Protein AF-A0A0P1FV97-F1 (afdb_monomer)

Organism: NCBI:txid2072972

Radius of gyration: 24.38 Å; Cα contacts (8 Å, |Δi|>4): 156; chains: 1; bounding box: 60×79×44 Å

Foldseek 3Di:
DDDDDDDDDDDDPPDPPPPPPDQDPVNLVLVVVLCLVVLQKAAQVNCVVSCVVSVHDPVSVVSSQVVCVVLVQWDDDDRMIGGADCSRAPLVRLLVLLLVLCLVVVQKDAPVCQCVSQVVSVHDSVSNVVSLVVCCVVVQWHQDPRRMIGGDPVSSD

Structure (mmCIF, N/CA/C/O backbone):
data_AF-A0A0P1FV97-F1
#
_entry.id   AF-A0A0P1FV97-F1
#
loop_
_atom_site.group_PDB
_atom_site.id
_atom_site.type_symbol
_atom_site.label_atom_id
_atom_site.label_alt_id
_atom_site.label_comp_id
_atom_site.label_asym_id
_atom_site.label_entity_id
_atom_site.label_seq_id
_atom_site.pdbx_PDB_ins_code
_atom_site.Cartn_x
_atom_site.Cartn_y
_atom_site.Cartn_z
_atom_site.occupancy
_atom_site.B_iso_or_equiv
_atom_site.auth_seq_id
_atom_site.auth_comp_id
_atom_site.auth_asym_id
_atom_site.auth_atom_id
_atom_site.pdbx_PDB_model_num
ATOM 1 N N . MET A 1 1 ? 37.759 68.108 -1.243 1.00 44.38 1 MET A N 1
ATOM 2 C CA . MET A 1 1 ? 36.596 67.697 -2.068 1.00 44.38 1 MET A CA 1
ATOM 3 C C . MET A 1 1 ? 37.091 66.945 -3.297 1.00 44.38 1 MET A C 1
ATOM 5 O O . MET A 1 1 ? 38.145 67.322 -3.792 1.00 44.38 1 MET A O 1
ATOM 9 N N . LYS A 1 2 ? 36.285 65.981 -3.784 1.00 39.47 2 LYS A N 1
ATOM 10 C CA . LYS A 1 2 ? 36.447 65.062 -4.943 1.00 39.47 2 LYS A CA 1
ATOM 11 C C . LYS A 1 2 ? 37.080 63.707 -4.576 1.00 39.47 2 LYS A C 1
ATOM 13 O O . LYS A 1 2 ? 38.292 63.595 -4.514 1.00 39.47 2 LYS A O 1
ATOM 18 N N . ALA A 1 3 ? 36.310 62.764 -4.023 1.00 42.22 3 ALA A N 1
ATOM 19 C CA . ALA A 1 3 ? 35.265 61.899 -4.613 1.00 42.22 3 ALA A CA 1
ATOM 20 C C . ALA A 1 3 ? 35.865 60.658 -5.304 1.00 42.22 3 ALA A C 1
ATOM 22 O O . ALA A 1 3 ? 36.277 60.703 -6.458 1.00 42.22 3 ALA A O 1
ATOM 23 N N . ILE A 1 4 ? 35.910 59.564 -4.537 1.00 48.09 4 ILE A N 1
ATOM 24 C CA . ILE A 1 4 ? 36.255 58.204 -4.957 1.00 48.09 4 ILE A CA 1
ATOM 25 C C . ILE A 1 4 ? 34.993 57.611 -5.588 1.00 48.09 4 ILE A C 1
ATOM 27 O O . ILE A 1 4 ? 33.987 57.445 -4.902 1.00 48.09 4 ILE A O 1
ATOM 31 N N . SER A 1 5 ? 35.030 57.340 -6.890 1.00 45.56 5 SER A N 1
ATOM 32 C CA . SER A 1 5 ? 33.925 56.707 -7.611 1.00 45.56 5 SER A CA 1
ATOM 33 C C . SER A 1 5 ? 34.212 55.209 -7.722 1.00 45.56 5 SER A C 1
ATOM 35 O O . SER A 1 5 ? 35.034 54.791 -8.535 1.00 45.56 5 SER A O 1
ATOM 37 N N . ALA A 1 6 ? 33.596 54.410 -6.849 1.00 47.19 6 ALA A N 1
ATOM 38 C CA . ALA A 1 6 ? 33.658 52.954 -6.8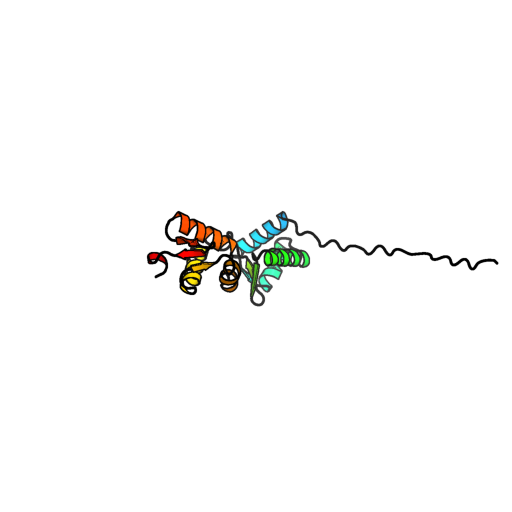92 1.00 47.19 6 ALA A CA 1
ATOM 39 C C . ALA A 1 6 ? 32.473 52.423 -7.713 1.00 47.19 6 ALA A C 1
ATOM 41 O O . ALA A 1 6 ? 31.322 52.498 -7.288 1.00 47.19 6 ALA A O 1
ATOM 42 N N . LEU A 1 7 ? 32.768 51.897 -8.901 1.00 47.09 7 LEU A N 1
ATOM 43 C CA . LEU A 1 7 ? 31.838 51.122 -9.720 1.00 47.09 7 LEU A CA 1
ATOM 44 C C . LEU A 1 7 ? 31.653 49.736 -9.085 1.00 47.09 7 LEU A C 1
ATOM 46 O O . LEU A 1 7 ? 32.510 48.867 -9.222 1.00 47.09 7 LEU A O 1
ATOM 50 N N . PHE A 1 8 ? 30.532 49.530 -8.395 1.00 49.44 8 PHE A N 1
ATOM 51 C CA . PHE A 1 8 ? 30.042 48.200 -8.032 1.00 49.44 8 PHE A CA 1
ATOM 52 C C . PHE A 1 8 ? 29.206 47.653 -9.194 1.00 49.44 8 PHE A C 1
ATOM 54 O O . PHE A 1 8 ? 28.071 48.072 -9.409 1.00 49.44 8 PHE A O 1
ATOM 61 N N . VAL A 1 9 ? 29.779 46.726 -9.961 1.00 53.03 9 VAL A N 1
ATOM 62 C CA . VAL A 1 9 ? 29.041 45.911 -10.934 1.00 53.03 9 VAL A CA 1
ATOM 63 C C . VAL A 1 9 ? 28.532 44.674 -10.195 1.00 53.03 9 VAL A C 1
ATOM 65 O O . VAL A 1 9 ? 29.292 43.749 -9.922 1.00 53.03 9 VAL A O 1
ATOM 68 N N . SER A 1 10 ? 27.248 44.665 -9.840 1.00 54.56 10 SER A N 1
ATOM 69 C CA . SER A 1 10 ? 26.580 43.491 -9.272 1.00 54.56 10 SER A CA 1
ATOM 70 C C . SER A 1 10 ? 26.169 42.544 -10.398 1.00 54.56 10 SER A C 1
ATOM 72 O O . SER A 1 10 ? 25.163 42.763 -11.069 1.00 54.56 10 SER A O 1
ATOM 74 N N . ALA A 1 11 ? 26.947 41.483 -10.610 1.00 53.94 11 ALA A N 1
ATOM 75 C CA . ALA A 1 11 ? 26.541 40.358 -11.443 1.00 53.94 11 ALA A CA 1
ATOM 76 C C . ALA A 1 11 ? 25.537 39.494 -10.658 1.00 53.94 11 ALA A C 1
ATOM 78 O O . ALA A 1 11 ? 25.916 38.736 -9.766 1.00 53.94 11 ALA A O 1
ATOM 79 N N . ALA A 1 12 ? 24.246 39.625 -10.967 1.00 55.62 12 ALA A N 1
ATOM 80 C CA . ALA A 1 12 ? 23.227 38.698 -10.489 1.00 55.62 12 ALA A CA 1
ATOM 81 C C . ALA A 1 12 ? 23.384 37.366 -11.240 1.00 55.62 12 ALA A C 1
ATOM 83 O O . ALA A 1 12 ? 23.051 37.261 -12.419 1.00 55.62 12 ALA A O 1
ATOM 84 N N . LEU A 1 13 ? 23.927 36.354 -10.563 1.00 53.47 13 LEU A N 1
ATOM 85 C CA . LEU A 1 13 ? 23.940 34.980 -11.055 1.00 53.47 13 LEU A CA 1
ATOM 86 C C . LEU A 1 13 ? 22.508 34.434 -10.997 1.00 53.47 13 LEU A C 1
ATOM 88 O O . LEU A 1 13 ? 22.000 34.117 -9.923 1.00 53.47 13 LEU A O 1
ATOM 92 N N . ALA A 1 14 ? 21.856 34.337 -12.155 1.00 53.78 14 ALA A N 1
ATOM 93 C CA . ALA A 1 14 ? 20.648 33.543 -12.314 1.00 53.78 14 ALA A CA 1
ATOM 94 C C . ALA A 1 14 ? 21.022 32.067 -12.110 1.00 53.78 14 ALA A C 1
ATOM 96 O O . ALA A 1 14 ? 21.650 31.449 -12.968 1.00 53.78 14 ALA A O 1
ATOM 97 N N . LEU A 1 15 ? 20.694 31.517 -10.942 1.00 53.47 15 LEU A N 1
ATOM 98 C CA . LEU A 1 15 ? 20.824 30.086 -10.698 1.00 53.47 15 LEU A CA 1
ATOM 99 C C . LEU A 1 15 ? 19.783 29.349 -11.555 1.00 53.47 15 LEU A C 1
ATOM 101 O O . LEU A 1 15 ? 18.608 29.730 -11.529 1.00 53.47 15 LEU A O 1
ATOM 105 N N . PRO A 1 16 ? 20.170 28.297 -12.295 1.00 46.25 16 PRO A N 1
ATOM 106 C CA . PRO A 1 16 ? 19.205 27.445 -12.966 1.00 46.25 16 PRO A CA 1
ATOM 107 C C . PRO A 1 16 ? 18.356 26.759 -11.893 1.00 46.25 16 PRO A C 1
ATOM 109 O O . PRO A 1 16 ? 18.850 25.958 -11.100 1.00 46.25 16 PRO A O 1
ATOM 112 N N . THR A 1 17 ? 17.068 27.094 -11.854 1.00 54.69 17 THR A N 1
ATOM 113 C CA . THR A 1 17 ? 16.076 26.285 -11.146 1.00 54.69 17 THR A CA 1
ATOM 114 C C . THR A 1 17 ? 16.015 24.957 -11.886 1.00 54.69 17 THR A C 1
ATOM 116 O O . THR A 1 17 ? 15.472 24.883 -12.985 1.00 54.69 17 THR A O 1
ATOM 119 N N . MET A 1 18 ? 16.633 23.915 -11.325 1.00 51.53 18 MET A N 1
ATOM 120 C CA . MET A 1 18 ? 16.377 22.552 -11.772 1.00 51.53 18 MET A CA 1
ATOM 121 C C . MET A 1 18 ? 14.920 22.250 -11.429 1.00 51.53 18 MET A C 1
ATOM 123 O O . MET A 1 18 ? 14.593 21.966 -10.278 1.00 51.53 18 MET A O 1
ATOM 127 N N . ALA A 1 19 ? 14.043 22.393 -12.420 1.00 49.72 19 ALA A N 1
ATOM 128 C CA . ALA A 1 19 ? 12.681 21.907 -12.338 1.00 49.72 19 ALA A CA 1
ATOM 129 C C . ALA A 1 19 ? 12.757 20.407 -12.032 1.00 49.72 19 ALA A C 1
ATOM 131 O O . ALA A 1 19 ? 13.364 19.641 -12.783 1.00 49.72 19 ALA A O 1
ATOM 132 N N . ALA A 1 20 ? 12.214 19.998 -10.887 1.00 53.47 20 ALA A N 1
ATOM 133 C CA . ALA A 1 20 ? 11.954 18.593 -10.645 1.00 53.47 20 ALA A CA 1
ATOM 134 C C . ALA A 1 20 ? 11.028 18.134 -11.774 1.00 53.47 20 ALA A C 1
ATOM 136 O O . ALA A 1 20 ? 9.960 18.716 -11.933 1.00 53.47 20 ALA A O 1
ATOM 137 N N . ALA A 1 21 ? 11.463 17.167 -12.584 1.00 55.81 21 ALA A N 1
ATOM 138 C CA . ALA A 1 21 ? 10.612 16.598 -13.617 1.00 55.81 21 ALA A CA 1
ATOM 139 C C . ALA A 1 21 ? 9.317 16.118 -12.951 1.00 55.81 21 ALA A C 1
ATOM 141 O O . ALA A 1 21 ? 9.336 15.262 -12.062 1.00 55.81 21 ALA A O 1
ATOM 142 N N . GLU A 1 22 ? 8.221 16.764 -13.319 1.00 67.38 22 GLU A N 1
ATOM 143 C CA . GLU A 1 22 ? 6.885 16.471 -12.830 1.00 67.38 22 GLU A CA 1
ATOM 144 C C . GLU A 1 22 ? 6.523 15.108 -13.418 1.00 67.38 22 GLU A C 1
ATOM 146 O O . GLU A 1 22 ? 6.524 14.933 -14.636 1.00 67.38 22 GLU A O 1
ATOM 151 N N . VAL A 1 23 ? 6.325 14.106 -12.564 1.00 83.19 23 VAL A N 1
ATOM 152 C CA . VAL A 1 23 ? 5.894 12.785 -13.025 1.00 83.19 23 VAL A CA 1
ATOM 153 C C . VAL A 1 23 ? 4.479 12.949 -13.576 1.00 83.19 23 VAL A C 1
ATOM 155 O O . VAL A 1 23 ? 3.603 13.401 -12.841 1.00 83.19 23 VAL A O 1
ATOM 158 N N . SER A 1 24 ? 4.253 12.625 -14.850 1.00 90.81 24 SER A N 1
ATOM 159 C CA . SER A 1 24 ? 2.918 12.745 -15.439 1.00 90.81 24 SER A CA 1
ATOM 160 C C . SER A 1 24 ? 1.982 11.663 -14.902 1.00 90.81 24 SER A C 1
ATOM 162 O O . SER A 1 24 ? 2.385 10.513 -14.727 1.00 90.81 24 SER A O 1
ATOM 164 N N . GLU A 1 25 ? 0.720 12.026 -14.666 1.00 88.19 25 GLU A N 1
ATOM 165 C CA . GLU A 1 25 ? -0.292 11.101 -14.136 1.00 88.19 25 GLU A CA 1
ATOM 166 C C . GLU A 1 25 ? -0.492 9.884 -15.051 1.00 88.19 25 GLU A C 1
ATOM 168 O O . GLU A 1 25 ? -0.516 8.757 -14.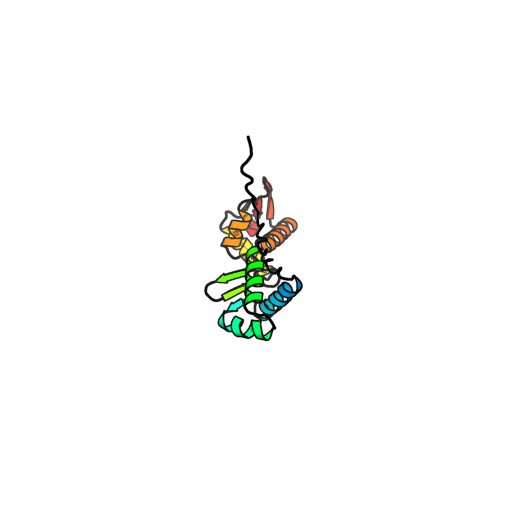560 1.00 88.19 25 GLU A O 1
ATOM 173 N N . ASP A 1 26 ? -0.513 10.083 -16.373 1.00 92.25 26 ASP A N 1
ATOM 174 C CA . ASP A 1 26 ? -0.639 8.993 -17.352 1.00 92.25 26 ASP A CA 1
ATOM 175 C C . ASP A 1 26 ? 0.474 7.946 -17.193 1.00 92.25 26 ASP A C 1
ATOM 177 O O . ASP A 1 26 ? 0.220 6.743 -17.184 1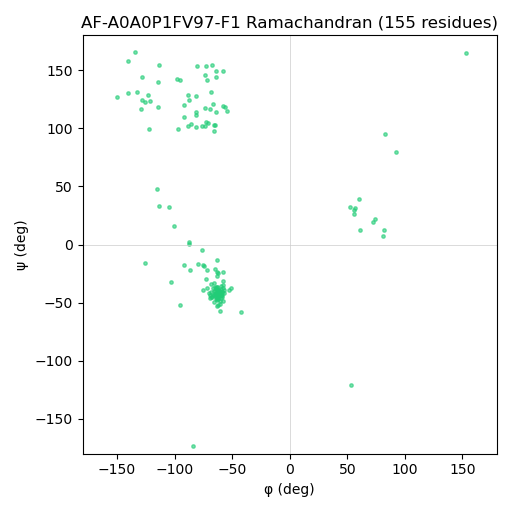.00 92.25 26 ASP A O 1
ATOM 181 N N . ARG A 1 27 ? 1.717 8.390 -16.968 1.00 95.06 27 ARG A N 1
ATOM 182 C CA . ARG A 1 27 ? 2.858 7.481 -16.788 1.00 95.06 27 ARG A CA 1
ATOM 183 C C . ARG A 1 27 ? 2.821 6.761 -15.446 1.00 95.06 27 ARG A C 1
ATOM 185 O O . ARG A 1 27 ? 3.285 5.626 -15.352 1.00 95.06 27 ARG A O 1
ATOM 192 N N . VAL A 1 28 ? 2.238 7.376 -14.415 1.00 93.50 28 VAL A N 1
ATOM 193 C CA . VAL A 1 28 ? 1.961 6.690 -13.144 1.00 93.50 28 VAL A CA 1
ATOM 194 C C . VAL A 1 28 ? 0.926 5.583 -13.345 1.00 93.50 28 VAL A C 1
ATOM 196 O O . VAL A 1 28 ? 1.119 4.488 -12.820 1.00 93.50 28 VAL A O 1
ATOM 199 N N . LEU A 1 29 ? -0.140 5.840 -14.109 1.00 92.12 29 LEU A N 1
ATOM 200 C CA . LEU A 1 29 ? -1.180 4.848 -14.396 1.00 92.12 29 LEU A CA 1
ATOM 201 C C . LEU A 1 29 ? -0.627 3.661 -15.190 1.00 92.12 29 LEU A C 1
ATOM 203 O O . LEU A 1 29 ? -0.810 2.520 -14.776 1.00 92.12 29 LEU A O 1
ATOM 207 N N . GLU A 1 30 ? 0.141 3.915 -16.248 1.00 95.25 30 GLU A N 1
ATOM 208 C CA . GLU A 1 30 ? 0.807 2.855 -17.018 1.00 95.25 30 GLU A CA 1
ATOM 209 C C . GLU A 1 30 ? 1.767 2.030 -16.139 1.00 95.25 30 GLU A C 1
ATOM 211 O O . GLU A 1 30 ? 1.837 0.804 -16.241 1.00 95.25 30 GLU A O 1
ATOM 216 N N . PHE A 1 31 ? 2.486 2.674 -15.212 1.00 95.69 31 PHE A N 1
ATOM 217 C CA . PHE A 1 31 ? 3.363 1.966 -14.276 1.00 95.69 31 PHE A CA 1
ATOM 218 C C . PHE A 1 31 ? 2.561 1.075 -13.320 1.00 95.69 31 PHE A C 1
ATOM 220 O O . PHE A 1 31 ? 2.971 -0.047 -13.014 1.00 95.69 31 PHE A O 1
ATOM 227 N N . ILE A 1 32 ? 1.413 1.563 -12.844 1.00 93.06 32 ILE A N 1
ATOM 228 C CA . ILE A 1 32 ? 0.486 0.795 -12.009 1.00 93.06 32 ILE A CA 1
ATOM 229 C C . ILE A 1 32 ? -0.027 -0.431 -12.768 1.00 93.06 32 ILE A C 1
ATOM 231 O O . ILE A 1 32 ? -0.021 -1.521 -12.203 1.00 93.06 32 ILE A O 1
ATOM 235 N N . GLU A 1 33 ? -0.395 -0.299 -14.042 1.00 93.88 33 GLU A N 1
ATOM 236 C CA . GLU A 1 33 ? -0.830 -1.432 -14.869 1.00 93.88 33 GLU A CA 1
ATOM 237 C C . GLU A 1 33 ? 0.257 -2.506 -14.987 1.00 93.88 33 GLU A C 1
ATOM 239 O O . GLU A 1 33 ? -0.020 -3.693 -14.799 1.00 93.88 33 GLU A O 1
ATOM 244 N N . VAL A 1 34 ? 1.514 -2.100 -15.202 1.00 95.56 34 VAL A N 1
ATOM 245 C CA . VAL A 1 34 ? 2.656 -3.026 -15.206 1.00 95.56 34 VAL A CA 1
ATOM 246 C C . VAL A 1 34 ? 2.792 -3.738 -13.861 1.00 95.56 34 VAL A C 1
ATOM 248 O O . VAL A 1 34 ? 3.012 -4.950 -13.826 1.00 95.56 34 VAL A O 1
ATOM 251 N N . MET A 1 35 ? 2.647 -3.019 -12.748 1.00 94.69 35 MET A N 1
ATOM 252 C CA . MET A 1 35 ? 2.685 -3.622 -11.415 1.00 94.69 35 MET A CA 1
ATOM 253 C C . MET A 1 35 ? 1.545 -4.628 -11.220 1.00 94.69 35 MET A C 1
ATOM 255 O O . MET A 1 35 ? 1.806 -5.743 -10.774 1.00 94.69 35 MET A O 1
ATOM 259 N N . VAL A 1 36 ? 0.311 -4.281 -11.590 1.00 90.88 36 VAL A N 1
ATOM 260 C CA . VAL A 1 36 ? -0.872 -5.155 -11.479 1.00 90.88 36 VAL A CA 1
ATOM 261 C C . VAL A 1 36 ? -0.715 -6.416 -12.329 1.00 90.88 36 VAL A C 1
ATOM 263 O O . VAL A 1 36 ? -0.968 -7.516 -11.845 1.00 90.88 36 VAL A O 1
ATOM 266 N N . ALA A 1 37 ? -0.196 -6.291 -13.553 1.00 92.06 37 ALA A N 1
ATOM 267 C CA . ALA A 1 37 ? 0.119 -7.430 -14.419 1.00 92.06 37 ALA A CA 1
ATOM 268 C C . ALA A 1 37 ? 1.208 -8.360 -13.842 1.00 92.06 37 ALA A C 1
ATOM 270 O O . ALA A 1 37 ? 1.407 -9.471 -14.331 1.00 92.06 37 ALA A O 1
ATOM 271 N N . ASN A 1 38 ? 1.924 -7.907 -12.811 1.00 92.12 38 ASN A N 1
ATOM 272 C CA . ASN A 1 38 ? 2.957 -8.649 -12.098 1.00 92.12 38 ASN A CA 1
ATOM 273 C C . ASN A 1 38 ? 2.554 -8.944 -10.647 1.00 92.12 38 ASN A C 1
ATOM 275 O O . ASN A 1 38 ? 3.406 -8.956 -9.758 1.00 92.12 38 ASN A O 1
ATOM 279 N N . ASP A 1 39 ? 1.260 -9.15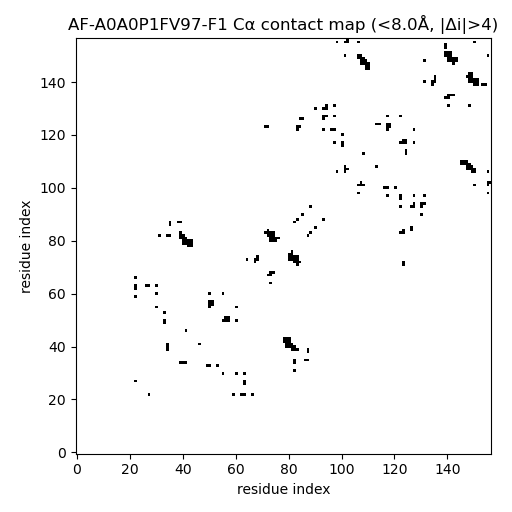7 -10.403 1.00 88.19 39 ASP A N 1
ATOM 280 C CA . ASP A 1 39 ? 0.710 -9.492 -9.086 1.00 88.19 39 ASP A CA 1
ATOM 281 C C . ASP A 1 39 ? 1.081 -8.460 -8.008 1.00 88.19 39 ASP A C 1
ATOM 283 O O . ASP A 1 39 ? 1.256 -8.787 -6.835 1.00 88.19 39 ASP A O 1
ATOM 287 N N . CYS A 1 40 ? 1.255 -7.199 -8.417 1.00 91.94 40 CYS A N 1
ATOM 288 C CA . CYS A 1 40 ? 1.617 -6.065 -7.569 1.00 91.94 40 CYS A CA 1
ATOM 289 C C . CYS A 1 40 ? 2.963 -6.186 -6.847 1.00 91.94 40 CYS A C 1
ATOM 291 O O . CYS A 1 40 ? 3.278 -5.376 -5.968 1.00 91.94 40 CYS A O 1
ATOM 293 N N . VAL A 1 41 ? 3.791 -7.153 -7.243 1.00 91.19 41 VAL A N 1
ATOM 294 C CA . VAL A 1 41 ? 5.097 -7.428 -6.653 1.00 91.19 41 VAL A CA 1
ATOM 295 C C . VAL A 1 41 ? 6.138 -7.499 -7.757 1.00 91.19 41 VAL A C 1
ATOM 297 O O . VAL A 1 41 ? 6.133 -8.400 -8.590 1.00 91.19 41 VAL A O 1
ATOM 300 N N . LEU A 1 42 ? 7.103 -6.582 -7.720 1.00 93.94 42 LEU A N 1
ATOM 301 C CA . LEU A 1 42 ? 8.170 -6.539 -8.712 1.00 93.94 42 LEU A CA 1
ATOM 302 C C . LEU A 1 42 ? 9.545 -6.650 -8.032 1.00 93.94 42 LEU A C 1
ATOM 304 O O . LEU A 1 42 ? 10.055 -5.675 -7.466 1.00 93.94 42 LEU A O 1
ATOM 308 N N . PRO A 1 43 ? 10.150 -7.855 -8.025 1.00 93.56 43 PRO A N 1
ATOM 309 C CA . PRO A 1 43 ? 11.556 -8.049 -7.672 1.00 93.56 43 PRO A CA 1
ATOM 310 C C . PRO A 1 43 ? 12.476 -7.235 -8.589 1.00 93.56 43 PRO A C 1
ATOM 312 O O . PRO A 1 43 ? 12.141 -7.007 -9.741 1.00 93.56 43 PRO A O 1
ATOM 315 N N . GLU A 1 44 ? 13.628 -6.778 -8.100 1.00 91.69 44 GLU A N 1
ATOM 316 C CA . GLU A 1 44 ? 14.521 -5.858 -8.822 1.00 91.69 44 GLU A CA 1
ATOM 317 C C . GLU A 1 44 ? 15.091 -6.456 -10.110 1.00 91.69 44 GLU A C 1
ATOM 319 O O . GLU A 1 44 ? 15.238 -5.746 -11.099 1.00 91.69 44 GLU A O 1
ATOM 324 N N . ASP A 1 45 ? 15.393 -7.751 -10.105 1.00 91.88 45 ASP A N 1
ATOM 325 C CA . ASP A 1 45 ? 15.800 -8.511 -11.286 1.00 91.88 45 ASP A CA 1
ATOM 326 C C . ASP A 1 45 ? 14.684 -8.547 -12.333 1.00 91.88 45 ASP A C 1
ATOM 328 O O . ASP A 1 45 ? 14.928 -8.216 -13.491 1.00 91.88 45 ASP A O 1
ATOM 332 N N . LYS A 1 46 ? 13.444 -8.824 -11.913 1.00 94.06 46 LYS A N 1
ATOM 333 C CA . LYS A 1 46 ? 12.274 -8.766 -12.799 1.00 94.06 46 LYS A CA 1
ATOM 334 C C . LYS A 1 46 ? 11.972 -7.336 -13.257 1.00 94.06 46 LYS A C 1
ATOM 336 O O . LYS A 1 46 ? 11.624 -7.120 -14.408 1.00 94.06 46 LYS A O 1
ATOM 341 N N . ALA A 1 47 ? 12.145 -6.342 -12.389 1.00 92.94 47 ALA A N 1
ATOM 342 C CA . ALA A 1 47 ? 11.937 -4.931 -12.702 1.00 92.94 47 ALA A CA 1
ATOM 343 C C . ALA A 1 47 ? 12.921 -4.434 -13.768 1.00 92.94 47 ALA A C 1
ATOM 345 O O . ALA A 1 47 ? 12.534 -3.657 -14.635 1.00 92.94 47 ALA A O 1
ATOM 346 N N . ALA A 1 48 ? 14.173 -4.902 -13.723 1.00 92.75 48 ALA A N 1
ATOM 347 C CA . ALA A 1 48 ? 15.194 -4.565 -14.711 1.00 92.75 48 ALA A CA 1
ATOM 348 C C . ALA A 1 48 ? 14.875 -5.096 -16.120 1.00 92.75 48 ALA A C 1
ATOM 350 O O . ALA A 1 48 ? 15.401 -4.565 -17.092 1.00 92.75 48 ALA A O 1
ATOM 351 N N . GLU A 1 49 ? 14.018 -6.110 -16.230 1.00 95.50 49 GLU A N 1
ATOM 352 C CA . GLU A 1 49 ? 13.538 -6.657 -17.500 1.00 95.50 49 GLU A CA 1
ATOM 353 C C . GLU A 1 49 ? 12.190 -6.044 -17.905 1.00 95.50 49 GLU A C 1
ATOM 355 O O . GLU A 1 49 ? 12.036 -5.521 -19.008 1.00 95.50 49 GLU A O 1
ATOM 360 N N . VAL A 1 50 ? 11.219 -6.070 -16.992 1.00 96.12 50 VAL A N 1
ATOM 361 C CA . VAL A 1 50 ? 9.826 -5.701 -17.261 1.00 96.12 50 VAL A CA 1
ATOM 362 C C . VAL A 1 50 ? 9.666 -4.202 -17.488 1.00 96.12 50 VAL A C 1
ATOM 364 O O . VAL A 1 50 ? 8.932 -3.813 -18.393 1.00 96.12 50 VAL A O 1
ATOM 367 N N . LEU A 1 51 ? 10.329 -3.345 -16.703 1.00 95.56 51 LEU A N 1
ATOM 368 C CA . LEU A 1 51 ? 10.139 -1.896 -16.828 1.00 95.56 51 LEU A CA 1
ATOM 369 C C . LEU A 1 51 ? 10.643 -1.373 -18.187 1.00 95.56 51 LEU A C 1
ATOM 371 O O . LEU A 1 51 ? 9.844 -0.751 -18.889 1.00 95.56 51 LEU A O 1
ATOM 375 N N . PRO A 1 52 ? 11.870 -1.698 -18.647 1.00 96.12 52 PRO A N 1
ATOM 376 C CA . PRO A 1 52 ? 12.312 -1.296 -19.983 1.00 96.12 52 PRO A CA 1
ATOM 377 C C . PRO A 1 52 ? 11.476 -1.915 -21.109 1.00 96.12 52 PRO A C 1
ATOM 379 O O . PRO A 1 52 ? 11.200 -1.244 -22.100 1.00 96.12 52 PRO A O 1
ATOM 382 N N . ALA A 1 53 ? 11.023 -3.167 -20.957 1.00 95.69 53 ALA A N 1
ATOM 383 C CA . ALA A 1 53 ? 10.154 -3.816 -21.942 1.00 95.69 53 ALA A CA 1
ATOM 384 C C . ALA A 1 53 ? 8.796 -3.106 -22.111 1.00 95.69 53 ALA A C 1
ATOM 386 O O . ALA A 1 53 ? 8.189 -3.199 -23.174 1.00 95.69 53 ALA A O 1
ATOM 387 N N . ASN A 1 54 ? 8.349 -2.369 -21.091 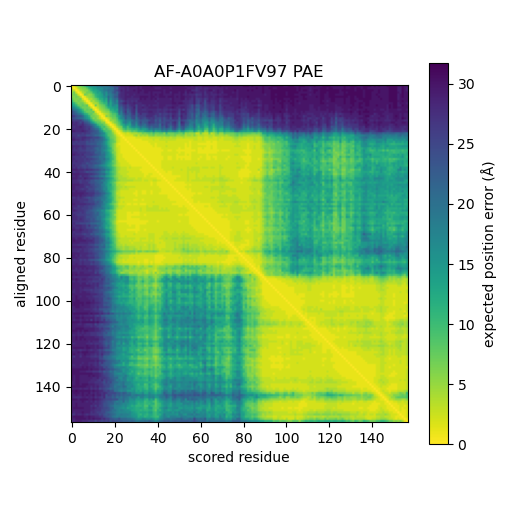1.00 95.69 54 ASN A N 1
ATOM 388 C CA . ASN A 1 54 ? 7.145 -1.535 -21.118 1.00 95.69 54 ASN A CA 1
ATOM 389 C C . ASN A 1 54 ? 7.464 -0.043 -21.336 1.00 95.69 54 ASN A C 1
ATOM 391 O O . ASN A 1 54 ? 6.626 0.821 -21.094 1.00 95.69 54 ASN A O 1
ATOM 395 N N . GLY A 1 55 ? 8.679 0.277 -21.793 1.00 95.50 55 GLY A N 1
ATOM 396 C CA . GLY A 1 55 ? 9.072 1.640 -22.147 1.00 95.50 55 GLY A CA 1
ATOM 397 C C . GLY A 1 55 ? 9.308 2.564 -20.954 1.00 95.50 55 GLY A C 1
ATOM 398 O O . GLY A 1 55 ? 9.212 3.777 -21.116 1.00 95.50 55 GLY A O 1
ATOM 399 N N . PHE A 1 56 ? 9.587 2.028 -19.763 1.00 96.06 56 PHE A N 1
ATOM 400 C CA . PHE A 1 56 ? 10.024 2.823 -18.616 1.00 96.06 56 PHE A CA 1
ATOM 401 C C . PHE A 1 56 ? 11.545 2.906 -18.564 1.00 96.06 56 PHE A C 1
ATOM 403 O O . PHE A 1 56 ? 12.238 1.899 -18.385 1.00 96.06 56 PHE A O 1
ATOM 410 N N . GLU A 1 57 ? 12.058 4.129 -18.634 1.00 94.62 57 GLU A N 1
ATOM 411 C CA . GLU A 1 57 ? 13.466 4.398 -18.363 1.00 94.62 57 GLU A CA 1
ATOM 412 C C . GLU A 1 57 ? 13.760 4.288 -16.862 1.00 94.62 57 GLU A C 1
ATOM 414 O O . GLU A 1 57 ? 12.899 4.517 -16.007 1.00 94.62 57 GLU A O 1
ATOM 419 N N . ARG A 1 58 ? 15.008 3.966 -16.505 1.00 90.81 58 ARG A N 1
ATOM 420 C CA . ARG A 1 58 ? 15.388 3.740 -15.098 1.00 90.81 58 ARG A CA 1
ATOM 421 C C . ARG A 1 58 ? 15.116 4.955 -14.205 1.00 90.81 58 ARG A C 1
ATOM 423 O O . ARG A 1 58 ? 14.628 4.794 -13.085 1.00 90.81 58 ARG A O 1
ATOM 430 N N . ASP A 1 59 ? 15.451 6.149 -14.685 1.00 91.81 59 ASP A N 1
ATOM 431 C CA . ASP A 1 59 ? 15.288 7.390 -13.921 1.00 91.81 59 ASP A CA 1
ATOM 432 C C . ASP A 1 59 ? 13.812 7.782 -13.796 1.00 91.81 59 ASP A C 1
ATOM 434 O O . ASP A 1 59 ? 13.373 8.208 -12.726 1.00 91.81 59 ASP A O 1
ATOM 438 N N . GLU A 1 60 ? 13.032 7.550 -14.852 1.00 93.94 60 GLU A N 1
ATOM 439 C CA . GLU A 1 60 ? 11.584 7.747 -14.861 1.00 93.94 60 GLU A CA 1
ATOM 440 C C . GLU A 1 60 ? 10.890 6.813 -13.863 1.00 93.94 60 GLU A C 1
ATOM 442 O O . GLU A 1 60 ? 10.175 7.276 -12.972 1.00 93.94 60 GLU A O 1
ATOM 447 N N . ALA A 1 61 ? 11.159 5.506 -13.938 1.00 93.75 61 ALA A N 1
ATOM 448 C CA . ALA A 1 61 ? 10.638 4.534 -12.983 1.00 93.75 61 ALA A CA 1
ATOM 449 C C . ALA A 1 61 ? 11.039 4.896 -11.544 1.00 93.75 61 ALA A C 1
ATOM 451 O O . ALA A 1 61 ? 10.236 4.793 -10.616 1.00 93.75 61 ALA A O 1
ATOM 452 N N . GLY A 1 62 ? 12.271 5.376 -11.343 1.00 92.88 62 GLY A N 1
ATOM 453 C CA . GLY A 1 62 ? 12.737 5.872 -10.050 1.00 92.88 62 GLY A CA 1
ATOM 454 C C . GLY A 1 62 ? 11.925 7.064 -9.531 1.00 92.88 62 GLY A C 1
ATOM 455 O O . GLY A 1 62 ? 11.606 7.117 -8.337 1.00 92.88 62 GLY A O 1
ATOM 456 N N . ALA A 1 63 ? 11.564 8.000 -10.410 1.00 94.56 63 ALA A N 1
ATOM 457 C CA . ALA A 1 63 ? 10.727 9.147 -10.078 1.00 94.56 63 ALA A CA 1
ATOM 458 C C . ALA A 1 63 ? 9.290 8.724 -9.730 1.00 94.56 63 ALA A C 1
ATOM 460 O O . ALA A 1 63 ? 8.780 9.144 -8.687 1.00 94.56 63 ALA A O 1
ATOM 461 N N . ILE A 1 64 ? 8.685 7.827 -10.517 1.00 94.75 64 ILE A N 1
ATOM 462 C CA . ILE A 1 64 ? 7.343 7.272 -10.266 1.00 94.75 64 ILE A CA 1
ATOM 463 C C . ILE A 1 64 ? 7.301 6.521 -8.929 1.00 94.75 64 ILE A C 1
ATOM 465 O O . ILE A 1 64 ? 6.454 6.800 -8.082 1.00 94.75 64 ILE A O 1
ATOM 469 N N . VAL A 1 65 ? 8.265 5.631 -8.668 1.00 92.94 65 VAL A N 1
ATOM 470 C CA . VAL A 1 65 ? 8.356 4.898 -7.391 1.00 92.94 65 VAL A CA 1
ATOM 471 C C . VAL A 1 65 ? 8.492 5.864 -6.213 1.00 92.94 65 VAL A C 1
ATOM 473 O O . VAL A 1 65 ? 7.887 5.662 -5.156 1.00 92.94 65 VAL A O 1
ATOM 476 N N . LYS A 1 66 ? 9.287 6.932 -6.359 1.00 92.19 66 LYS A N 1
ATOM 477 C CA . LYS A 1 66 ? 9.432 7.955 -5.314 1.00 92.19 66 LYS A CA 1
ATOM 478 C C . LYS A 1 66 ? 8.115 8.695 -5.074 1.00 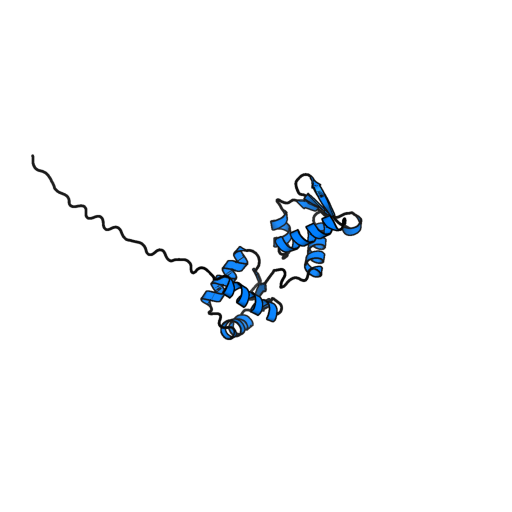92.19 66 LYS A C 1
ATOM 480 O O . LYS A 1 66 ? 7.790 8.923 -3.908 1.00 92.19 66 LYS A O 1
ATOM 485 N N . HIS A 1 67 ? 7.396 9.040 -6.140 1.00 90.62 67 HIS A N 1
ATOM 486 C CA . HIS A 1 67 ? 6.086 9.680 -6.092 1.00 90.62 67 HIS A CA 1
ATOM 487 C C . HIS A 1 67 ? 5.061 8.788 -5.367 1.00 90.62 67 HIS A C 1
ATOM 489 O O . HIS A 1 67 ? 4.601 9.165 -4.289 1.00 90.62 67 HIS A O 1
ATOM 495 N N . LEU A 1 68 ? 4.840 7.552 -5.832 1.00 88.94 68 LEU A N 1
ATOM 496 C CA . LEU A 1 68 ? 3.897 6.596 -5.225 1.00 88.94 68 LEU A CA 1
ATOM 497 C C . LEU A 1 68 ? 4.235 6.257 -3.765 1.00 88.94 68 LEU A C 1
ATOM 499 O O . LEU A 1 68 ? 3.355 6.098 -2.918 1.00 88.94 68 LEU A O 1
ATOM 503 N N . ARG A 1 69 ? 5.523 6.188 -3.413 1.00 86.56 69 ARG A N 1
ATOM 504 C CA . ARG A 1 69 ? 5.944 6.007 -2.015 1.00 86.56 69 ARG A CA 1
ATOM 505 C C . ARG A 1 69 ? 5.630 7.231 -1.150 1.00 86.56 69 ARG A C 1
ATOM 507 O O . ARG A 1 69 ? 5.338 7.070 0.037 1.00 86.56 69 ARG A O 1
ATOM 514 N N . GLY A 1 70 ? 5.701 8.435 -1.719 1.00 82.69 70 GLY A N 1
ATOM 515 C CA . GLY A 1 70 ? 5.266 9.674 -1.070 1.00 82.69 70 GLY A CA 1
ATOM 516 C C . GLY A 1 70 ? 3.776 9.646 -0.730 1.00 82.69 70 GLY A C 1
ATOM 517 O O . GLY A 1 70 ? 3.392 10.037 0.373 1.00 82.69 70 GLY A O 1
ATOM 518 N N . GLU A 1 71 ? 2.968 9.076 -1.621 1.00 81.25 71 GLU A N 1
ATOM 519 C CA . GLU A 1 71 ? 1.534 8.845 -1.410 1.00 81.25 71 GLU A CA 1
ATOM 520 C C . GLU A 1 71 ? 1.246 7.688 -0.442 1.00 81.25 71 GLU A C 1
ATOM 522 O O . GLU A 1 71 ? 0.166 7.602 0.131 1.00 81.25 71 GLU A O 1
ATOM 527 N N . GLY A 1 72 ? 2.226 6.813 -0.202 1.00 78.31 72 GLY A N 1
ATOM 528 C CA . GLY A 1 72 ? 2.042 5.599 0.591 1.00 78.31 72 GLY A CA 1
ATOM 529 C C . GLY A 1 72 ? 1.425 4.437 -0.189 1.00 78.31 72 GLY A C 1
ATOM 530 O O . GLY A 1 72 ? 1.068 3.443 0.429 1.00 78.31 72 GLY A O 1
ATOM 531 N N . ARG A 1 73 ? 1.361 4.545 -1.520 1.00 83.56 73 ARG A N 1
ATOM 532 C CA . ARG A 1 73 ? 0.896 3.507 -2.451 1.00 83.56 73 ARG A CA 1
ATOM 533 C C . ARG A 1 73 ? 2.002 2.548 -2.891 1.00 83.56 73 ARG A C 1
ATOM 535 O O . ARG A 1 73 ? 1.781 1.665 -3.705 1.00 83.56 73 ARG A O 1
ATOM 542 N N . MET A 1 74 ? 3.226 2.726 -2.398 1.00 87.31 74 MET A N 1
ATOM 543 C CA . MET A 1 74 ? 4.336 1.844 -2.735 1.00 87.31 74 MET A CA 1
ATOM 544 C C . MET A 1 74 ? 5.220 1.569 -1.531 1.00 87.31 74 MET A C 1
ATOM 546 O O . MET A 1 74 ? 5.704 2.490 -0.866 1.00 87.31 74 MET A O 1
ATOM 550 N N . ASN A 1 75 ? 5.490 0.289 -1.307 1.00 83.31 75 ASN A N 1
ATOM 551 C CA . ASN A 1 75 ? 6.415 -0.195 -0.297 1.00 83.31 75 ASN A CA 1
ATOM 552 C C . ASN A 1 75 ? 7.623 -0.862 -0.954 1.00 83.31 75 ASN A C 1
ATOM 554 O O . ASN A 1 75 ? 7.566 -1.364 -2.074 1.00 83.31 75 ASN A O 1
ATOM 558 N N . ARG A 1 76 ? 8.749 -0.874 -0.239 1.00 82.62 76 ARG A N 1
ATOM 559 C CA . ARG A 1 76 ? 9.950 -1.601 -0.651 1.00 82.62 76 ARG A CA 1
ATOM 560 C C . ARG A 1 76 ? 10.413 -2.479 0.495 1.00 82.62 76 ARG A C 1
ATOM 562 O O . ARG A 1 76 ? 10.699 -1.969 1.576 1.00 82.62 76 ARG A O 1
ATOM 569 N N . ALA A 1 77 ? 10.554 -3.771 0.234 1.00 78.75 77 ALA A N 1
ATOM 570 C CA . ALA A 1 77 ? 11.219 -4.697 1.138 1.00 78.75 77 ALA A CA 1
ATOM 571 C C . ALA A 1 77 ? 12.389 -5.337 0.393 1.00 78.75 77 ALA A C 1
ATOM 573 O O . ALA A 1 77 ? 12.219 -5.914 -0.679 1.00 78.75 77 ALA A O 1
ATOM 574 N N . LYS A 1 78 ? 13.601 -5.213 0.945 1.00 86.81 78 LYS A N 1
ATOM 575 C CA . LYS A 1 78 ? 14.838 -5.676 0.295 1.00 86.81 78 LYS A CA 1
ATOM 576 C C . LYS A 1 78 ? 14.969 -5.093 -1.131 1.00 86.81 78 LYS A C 1
ATOM 578 O O . LYS A 1 78 ? 15.011 -3.873 -1.318 1.00 86.81 78 LYS A O 1
ATOM 583 N N . ARG A 1 79 ? 15.041 -5.970 -2.132 1.00 90.00 79 ARG A N 1
ATOM 584 C CA . ARG A 1 79 ? 15.161 -5.666 -3.561 1.00 90.00 79 ARG A CA 1
ATOM 585 C C . ARG A 1 79 ? 13.831 -5.892 -4.286 1.00 90.00 79 ARG A C 1
ATOM 587 O O . ARG A 1 79 ? 13.833 -6.303 -5.429 1.00 90.00 79 ARG A O 1
ATOM 594 N N . THR A 1 80 ? 12.704 -5.665 -3.620 1.00 87.56 80 THR A N 1
ATOM 595 C CA . THR A 1 80 ? 11.371 -5.871 -4.198 1.00 87.56 80 THR A CA 1
ATOM 596 C C . THR A 1 80 ? 10.504 -4.656 -3.905 1.00 87.56 80 THR A C 1
ATOM 598 O O . THR A 1 80 ? 10.480 -4.174 -2.765 1.00 87.56 80 THR A O 1
ATOM 601 N N . ILE A 1 81 ? 9.832 -4.143 -4.935 1.00 91.12 81 ILE A N 1
ATOM 602 C CA . ILE A 1 81 ? 8.806 -3.108 -4.794 1.00 91.12 81 ILE A CA 1
ATOM 603 C C . ILE A 1 81 ? 7.421 -3.753 -4.793 1.00 91.12 81 ILE A C 1
ATOM 605 O O . ILE A 1 81 ? 7.178 -4.731 -5.497 1.00 91.12 81 ILE A O 1
ATOM 609 N N . TYR A 1 82 ? 6.540 -3.203 -3.967 1.00 89.69 82 TYR A N 1
ATOM 610 C CA . TYR A 1 82 ? 5.178 -3.667 -3.748 1.00 89.69 82 TYR A CA 1
ATOM 611 C C . TYR A 1 82 ? 4.250 -2.490 -4.001 1.00 89.69 82 TYR A C 1
ATOM 613 O O . TYR A 1 82 ? 4.407 -1.449 -3.356 1.00 89.69 82 TYR A O 1
ATOM 621 N N . LEU A 1 83 ? 3.316 -2.646 -4.931 1.00 89.94 83 LEU A N 1
ATOM 622 C CA . LEU A 1 83 ? 2.232 -1.693 -5.114 1.00 89.94 83 LEU A CA 1
ATOM 623 C C . LEU A 1 83 ? 1.152 -2.009 -4.075 1.00 89.94 83 LEU A C 1
ATOM 625 O O . LEU A 1 83 ? 0.734 -3.154 -3.929 1.00 89.94 83 LEU A O 1
ATOM 629 N N . THR A 1 84 ? 0.742 -0.993 -3.328 1.00 82.94 84 THR A N 1
ATOM 630 C CA . THR A 1 84 ? -0.385 -1.054 -2.396 1.00 82.94 84 THR A CA 1
ATOM 631 C C . THR A 1 84 ? -1.459 -0.115 -2.913 1.00 82.94 84 THR A C 1
ATOM 633 O O . THR A 1 84 ? -1.161 0.974 -3.406 1.00 82.94 84 THR A O 1
ATOM 636 N N . GLY A 1 85 ? -2.715 -0.518 -2.827 1.00 75.62 85 GLY A N 1
ATOM 637 C CA . GLY A 1 85 ? -3.766 0.211 -3.516 1.00 75.62 85 GLY A CA 1
ATOM 638 C C . GLY A 1 85 ? -4.950 -0.685 -3.848 1.00 75.62 85 GLY A C 1
ATOM 639 O O . GLY A 1 85 ? -4.827 -1.909 -3.768 1.00 75.62 85 GLY A O 1
ATOM 640 N N . PRO A 1 86 ? -6.096 -0.084 -4.201 1.00 71.88 86 PRO A N 1
ATOM 641 C CA . PRO A 1 86 ? -7.311 -0.828 -4.535 1.00 71.88 86 PRO A CA 1
ATOM 642 C C . PRO A 1 86 ? -7.100 -1.799 -5.700 1.00 71.88 86 PRO A C 1
ATOM 644 O O . PRO A 1 86 ? -7.822 -2.781 -5.824 1.00 71.88 86 PRO A O 1
ATOM 647 N N . GLU A 1 87 ? -6.108 -1.534 -6.549 1.00 80.31 87 GLU A N 1
ATOM 648 C CA . GLU A 1 87 ? -5.746 -2.375 -7.687 1.00 80.31 87 GLU A CA 1
ATOM 649 C C . GLU A 1 87 ? -4.992 -3.651 -7.270 1.00 80.31 87 GLU A C 1
ATOM 651 O O . GLU A 1 87 ? -4.900 -4.596 -8.049 1.00 80.31 87 GLU A O 1
ATOM 656 N N . CYS A 1 88 ? -4.453 -3.676 -6.047 1.00 81.00 88 CYS A N 1
ATOM 657 C CA . CYS A 1 88 ? -3.513 -4.685 -5.554 1.00 81.00 88 CYS A CA 1
ATOM 658 C C . CYS A 1 88 ? -3.927 -5.365 -4.253 1.00 81.00 88 CYS A C 1
ATOM 660 O O . CYS A 1 88 ? -3.386 -6.411 -3.896 1.00 81.00 88 CYS A O 1
ATOM 662 N N . GLU A 1 89 ? -4.880 -4.784 -3.535 1.00 81.69 89 GLU A N 1
ATOM 663 C CA . GLU A 1 89 ? -5.461 -5.361 -2.336 1.00 81.69 89 GLU A CA 1
ATOM 664 C C . GLU A 1 89 ? -6.929 -5.679 -2.620 1.00 81.69 89 GLU A C 1
ATOM 666 O O . GLU A 1 89 ? -7.729 -4.787 -2.906 1.00 81.69 89 GLU A O 1
ATOM 671 N N . SER A 1 90 ? -7.305 -6.959 -2.540 1.00 79.56 90 SER A N 1
ATOM 672 C CA . SER A 1 90 ? -8.718 -7.328 -2.616 1.00 79.56 90 SER A CA 1
ATOM 673 C C . SER A 1 90 ? -9.471 -6.742 -1.414 1.00 79.56 90 SER A C 1
ATOM 675 O O . SER A 1 90 ? -8.914 -6.706 -0.308 1.00 79.56 90 SER A O 1
ATOM 677 N N . PRO A 1 91 ? -10.736 -6.310 -1.575 1.00 79.94 91 PRO A N 1
ATOM 678 C CA . PRO A 1 91 ? -11.541 -5.819 -0.458 1.00 79.94 91 PRO A CA 1
ATOM 679 C C . PRO A 1 91 ? -11.556 -6.789 0.730 1.00 79.94 91 PRO A C 1
ATOM 681 O O . PRO A 1 91 ? -11.469 -6.368 1.882 1.00 79.94 91 PRO A O 1
ATOM 684 N N . GLU A 1 92 ? -11.585 -8.097 0.461 1.00 83.31 92 GLU A N 1
ATOM 685 C CA . GLU A 1 92 ? -11.523 -9.144 1.477 1.00 83.31 92 GLU A CA 1
ATOM 686 C C . GLU A 1 92 ? -10.195 -9.142 2.247 1.00 83.31 92 GLU A C 1
ATOM 688 O O . GLU A 1 92 ? -10.202 -9.296 3.471 1.00 83.31 92 GLU A O 1
ATOM 693 N N . ALA A 1 93 ? -9.060 -8.946 1.566 1.00 82.06 93 ALA A N 1
ATOM 694 C CA . ALA A 1 93 ? -7.746 -8.881 2.204 1.00 82.06 93 ALA A CA 1
ATOM 695 C C . ALA A 1 93 ? -7.587 -7.614 3.055 1.00 82.06 93 ALA A C 1
ATOM 697 O O . ALA A 1 93 ? -7.138 -7.708 4.201 1.00 82.06 93 ALA A O 1
ATOM 698 N N . VAL A 1 94 ? -8.020 -6.454 2.540 1.00 88.00 94 VAL A N 1
ATOM 699 C CA . VAL A 1 94 ? -8.039 -5.189 3.298 1.00 88.00 94 VAL A CA 1
ATOM 700 C C . VAL A 1 94 ? -8.881 -5.349 4.556 1.00 88.00 94 VAL A C 1
ATOM 702 O O . VAL A 1 94 ? -8.423 -5.023 5.652 1.00 88.00 94 VAL A O 1
ATOM 705 N N . ARG A 1 95 ? -10.090 -5.908 4.423 1.00 90.62 95 ARG A N 1
ATOM 706 C CA . ARG A 1 95 ? -10.999 -6.148 5.547 1.00 90.62 95 ARG A CA 1
ATOM 707 C C . ARG A 1 95 ? -10.383 -7.086 6.579 1.00 90.62 95 ARG A C 1
ATOM 709 O O . ARG A 1 95 ? -10.345 -6.753 7.762 1.00 90.62 95 ARG A O 1
ATOM 716 N N . ALA A 1 96 ? -9.874 -8.240 6.151 1.00 88.38 96 ALA A N 1
ATOM 717 C CA . ALA A 1 96 ? -9.260 -9.215 7.048 1.00 88.38 96 ALA A CA 1
ATOM 718 C C . ALA A 1 96 ? -8.051 -8.625 7.796 1.00 88.38 96 ALA A C 1
ATOM 720 O O . ALA A 1 96 ? -7.926 -8.802 9.011 1.00 88.38 96 ALA A O 1
ATOM 721 N N . GLY A 1 97 ? -7.196 -7.876 7.095 1.00 89.12 97 GLY A N 1
ATOM 722 C CA . GLY A 1 97 ? -6.064 -7.172 7.689 1.00 89.12 97 GLY A CA 1
ATOM 723 C C . GLY A 1 97 ? -6.505 -6.099 8.684 1.00 89.12 97 GLY A C 1
ATOM 724 O O . GLY A 1 97 ? -6.004 -6.059 9.810 1.00 89.12 97 GLY A O 1
ATOM 725 N N . ALA A 1 98 ? -7.476 -5.263 8.310 1.00 91.81 98 ALA A N 1
ATOM 726 C CA . ALA A 1 98 ? -8.005 -4.213 9.174 1.00 91.81 98 ALA A CA 1
ATOM 727 C C . ALA A 1 98 ? -8.578 -4.791 10.476 1.00 91.81 98 ALA A C 1
ATOM 729 O O . ALA A 1 98 ? -8.246 -4.315 11.562 1.00 91.81 98 ALA A O 1
ATOM 730 N N . LEU A 1 99 ? -9.358 -5.872 10.380 1.00 94.25 99 LEU A N 1
ATOM 731 C CA . LEU A 1 99 ? -9.881 -6.605 1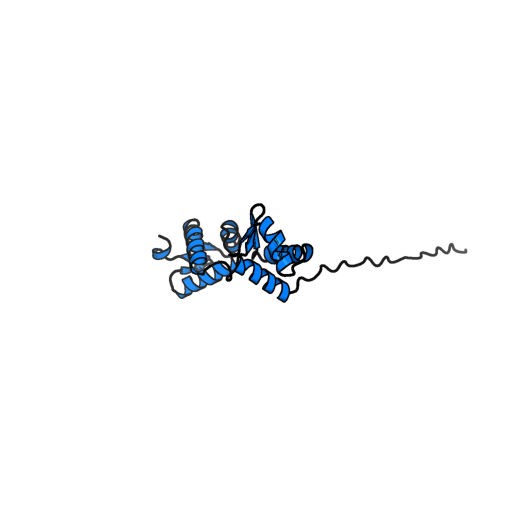1.533 1.00 94.25 99 LEU A CA 1
ATOM 732 C C . LEU A 1 99 ? -8.758 -7.147 12.419 1.00 94.25 99 LEU A C 1
ATOM 734 O O . LEU A 1 99 ? -8.808 -6.990 13.637 1.00 94.25 99 LEU A O 1
ATOM 738 N N . GLN A 1 100 ? -7.726 -7.756 11.832 1.00 92.56 100 GLN A N 1
ATOM 739 C CA . GLN A 1 100 ? -6.598 -8.288 12.595 1.00 92.56 100 GLN A CA 1
ATOM 740 C C . GLN A 1 100 ? -5.861 -7.189 13.373 1.00 92.56 100 GLN A C 1
ATOM 742 O O . GLN A 1 100 ? -5.466 -7.400 14.521 1.00 92.56 100 GLN A O 1
ATOM 747 N N . VAL A 1 101 ? -5.665 -6.024 12.756 1.00 92.69 101 VAL A N 1
ATOM 748 C CA . VAL A 1 101 ? -5.027 -4.873 13.400 1.00 92.69 101 VAL A CA 1
ATOM 749 C C . VAL A 1 101 ? -5.917 -4.312 14.503 1.00 92.69 101 VAL A C 1
ATOM 751 O O . VAL A 1 101 ? -5.428 -4.087 15.607 1.00 92.69 101 VAL A O 1
ATOM 754 N N . LEU A 1 102 ? -7.216 -4.142 14.256 1.00 94.31 102 LEU A N 1
ATOM 755 C CA . LEU A 1 102 ? -8.152 -3.630 15.257 1.00 94.31 102 LEU A CA 1
ATOM 756 C C . LEU A 1 102 ? -8.270 -4.562 16.460 1.00 94.31 102 LEU A C 1
ATOM 758 O O . LEU A 1 102 ? -8.184 -4.087 17.584 1.00 94.31 102 LEU A O 1
ATOM 762 N N . LYS A 1 103 ? -8.351 -5.881 16.263 1.00 93.56 103 LYS A N 1
ATOM 763 C CA . LYS A 1 103 ? -8.361 -6.853 17.373 1.00 93.56 103 LYS A CA 1
ATOM 764 C C . LYS A 1 103 ? -7.125 -6.754 18.271 1.00 93.56 103 LYS A C 1
ATOM 766 O O . LYS A 1 103 ? -7.216 -6.997 19.467 1.00 93.56 103 LYS A O 1
ATOM 771 N N . LYS A 1 104 ? -5.974 -6.366 17.712 1.00 92.12 104 LYS A N 1
ATOM 772 C CA . LYS A 1 104 ? -4.741 -6.113 18.478 1.00 92.12 104 LYS A CA 1
ATOM 773 C C . LYS A 1 104 ? -4.714 -4.745 19.170 1.00 92.12 104 LYS A C 1
ATOM 775 O O . LYS A 1 104 ? -3.880 -4.552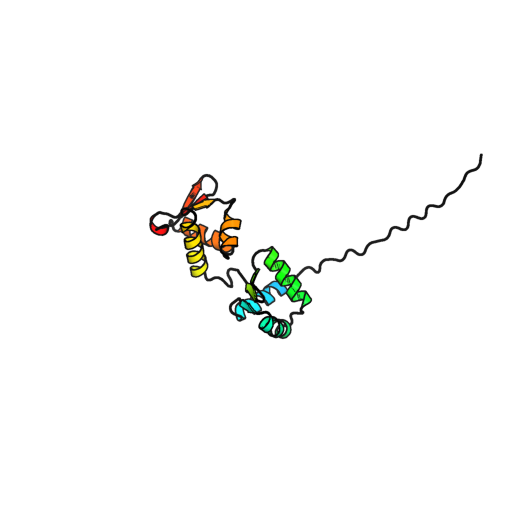 20.046 1.00 92.12 104 LYS A O 1
ATOM 780 N N . ASN A 1 105 ? -5.582 -3.817 18.772 1.00 92.38 105 ASN A N 1
ATOM 781 C CA . ASN A 1 105 ? -5.691 -2.456 19.303 1.00 92.38 105 ASN A CA 1
ATOM 782 C C . ASN A 1 105 ? -7.048 -2.256 20.003 1.00 92.38 105 ASN A C 1
ATOM 784 O O . ASN A 1 105 ? -7.763 -1.296 19.733 1.00 92.38 105 ASN A O 1
ATOM 788 N N . ASP A 1 106 ? -7.443 -3.198 20.865 1.00 93.06 106 ASP A N 1
ATOM 789 C CA . ASP A 1 106 ? -8.689 -3.131 21.649 1.00 93.06 106 ASP A CA 1
ATOM 790 C C . ASP A 1 106 ? -9.957 -2.876 20.812 1.00 93.06 106 ASP A C 1
ATOM 792 O O . ASP A 1 106 ? -10.898 -2.211 21.249 1.00 93.06 106 ASP A O 1
ATOM 796 N N . CYS A 1 107 ? -9.972 -3.387 19.580 1.00 95.25 107 CYS A N 1
ATOM 797 C CA . CYS A 1 107 ? -11.062 -3.257 18.616 1.00 95.25 107 CYS A CA 1
ATOM 798 C C . CYS A 1 107 ? -11.475 -1.820 18.300 1.00 95.25 107 CYS A C 1
ATOM 800 O O . CYS A 1 107 ? -12.612 -1.570 17.889 1.00 95.25 107 CYS A O 1
ATOM 802 N N . LYS A 1 108 ? -10.545 -0.880 18.459 1.00 94.19 108 LYS A N 1
ATOM 803 C CA . LYS A 1 108 ? -10.769 0.536 18.208 1.00 94.19 108 LYS A CA 1
ATOM 804 C C . LYS A 1 108 ? -9.562 1.180 17.543 1.00 94.19 108 LYS A C 1
ATOM 806 O O . LYS A 1 108 ? -8.444 0.682 17.622 1.00 94.19 108 LYS A O 1
ATOM 811 N N . VAL A 1 109 ? -9.798 2.299 16.875 1.00 94.56 109 VAL A N 1
ATOM 812 C CA . VAL A 1 109 ? -8.728 3.139 16.338 1.00 94.56 109 VAL A CA 1
ATOM 813 C C . VAL A 1 109 ? -9.181 4.591 16.305 1.00 94.56 109 VAL A C 1
ATOM 815 O O . VAL A 1 109 ? -10.248 4.900 15.769 1.00 94.56 109 VAL A O 1
ATOM 818 N N . GLY A 1 110 ? -8.381 5.478 16.895 1.00 93.50 110 GLY A N 1
ATOM 819 C CA . GLY A 1 110 ? -8.584 6.921 16.791 1.00 93.50 110 GLY A CA 1
ATOM 820 C C . GLY A 1 110 ? -8.035 7.485 15.480 1.00 93.50 110 GLY A C 1
ATOM 821 O O . GLY A 1 110 ? -7.085 6.947 14.905 1.00 93.50 110 GLY A O 1
ATOM 822 N N . LEU A 1 111 ? -8.591 8.606 15.012 1.00 87.50 111 LEU A N 1
ATOM 823 C CA . LEU A 1 111 ? -8.150 9.260 13.774 1.00 87.50 111 LEU A CA 1
ATOM 824 C C . LEU A 1 111 ? -6.659 9.655 13.797 1.00 87.50 111 LEU A C 1
ATOM 826 O O . LEU A 1 111 ? -5.974 9.526 12.781 1.00 87.50 111 LEU A O 1
ATOM 830 N N . GLU A 1 112 ? -6.146 10.098 14.950 1.00 88.75 112 GLU A N 1
ATOM 831 C CA . GLU A 1 112 ? -4.754 10.553 15.105 1.00 88.75 112 GLU A CA 1
ATOM 832 C C . GLU A 1 112 ? -3.732 9.428 14.887 1.00 88.75 112 GLU A C 1
ATOM 834 O O . GLU A 1 112 ? -2.696 9.616 14.245 1.00 88.75 112 GLU A O 1
ATOM 839 N N . GLU A 1 113 ? -4.028 8.231 15.391 1.00 89.69 113 GLU A N 1
ATOM 840 C CA . GLU A 1 113 ? -3.142 7.069 15.298 1.00 89.69 113 GLU A CA 1
ATOM 841 C C . GLU A 1 113 ? -3.418 6.202 14.063 1.00 89.69 113 GLU A C 1
ATOM 843 O O . GLU A 1 113 ? -2.538 5.449 13.640 1.00 89.69 113 GLU A O 1
ATOM 848 N N . PHE A 1 114 ? -4.589 6.362 13.437 1.00 92.06 114 PHE A N 1
ATOM 849 C CA . PHE A 1 114 ? -5.083 5.582 12.301 1.00 92.06 114 PHE A CA 1
ATOM 850 C C . PHE A 1 114 ? -4.013 5.314 11.241 1.00 92.06 114 PHE A C 1
ATOM 852 O O . PHE A 1 114 ? -3.664 4.169 10.942 1.00 92.06 114 PHE A O 1
ATOM 859 N N . LYS A 1 115 ? -3.434 6.391 10.696 1.00 89.62 115 LYS A N 1
ATOM 860 C CA . LYS A 1 115 ? -2.440 6.298 9.622 1.00 89.62 115 LYS A CA 1
ATOM 861 C C . LYS A 1 115 ? -1.199 5.531 10.074 1.00 89.62 115 LYS A C 1
ATOM 863 O O . LYS A 1 115 ? -0.648 4.753 9.304 1.00 89.62 115 LYS A O 1
ATOM 868 N N . SER A 1 116 ? -0.754 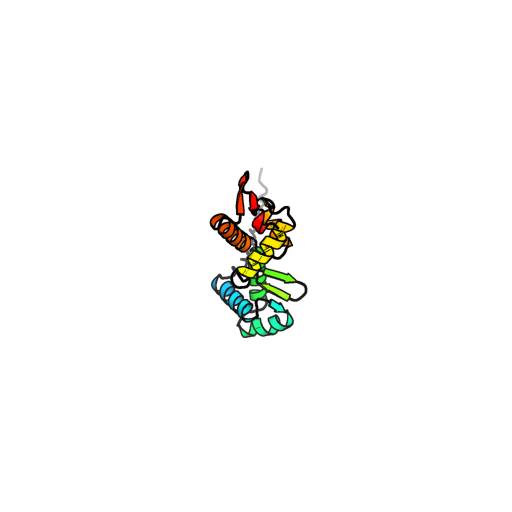5.753 11.309 1.00 88.94 116 SER A N 1
ATOM 869 C CA . SER A 1 116 ? 0.434 5.108 11.874 1.00 88.94 116 SER A CA 1
ATOM 870 C C . SER A 1 116 ? 0.199 3.616 12.107 1.00 88.94 116 SER A C 1
ATOM 872 O O . SER A 1 116 ? 1.031 2.798 11.717 1.00 88.94 116 SER A O 1
ATOM 874 N N . VAL A 1 117 ? -0.947 3.257 12.688 1.00 91.81 117 VAL A N 1
ATOM 875 C CA . VAL A 1 117 ? -1.324 1.883 13.044 1.00 91.81 117 VAL A CA 1
ATOM 876 C C . VAL A 1 117 ? -1.425 0.990 11.805 1.00 91.81 117 VAL A C 1
ATOM 878 O O . VAL A 1 117 ? -0.767 -0.055 11.737 1.00 91.81 117 VAL A O 1
ATOM 881 N N . PHE A 1 118 ? -2.179 1.414 10.789 1.00 88.94 118 PHE A N 1
ATOM 882 C CA . PHE A 1 118 ? -2.386 0.597 9.590 1.00 88.94 118 PHE A CA 1
ATOM 883 C C . PHE A 1 118 ? -1.163 0.578 8.674 1.00 88.94 118 PHE A C 1
ATOM 885 O O . PHE A 1 118 ? -0.760 -0.499 8.235 1.00 88.94 118 PHE A O 1
ATOM 892 N N . LYS A 1 119 ? -0.468 1.713 8.504 1.00 84.38 119 LYS A N 1
ATOM 893 C CA . LYS A 1 119 ? 0.763 1.755 7.699 1.00 84.38 119 LYS A CA 1
ATOM 894 C C . LYS A 1 119 ? 1.871 0.875 8.284 1.00 84.38 119 LYS A C 1
ATOM 896 O O . LYS A 1 119 ? 2.565 0.196 7.534 1.00 84.38 119 LYS A O 1
ATOM 901 N N . LYS A 1 120 ? 2.032 0.837 9.615 1.00 80.75 120 LYS A N 1
ATOM 902 C CA . LYS A 1 120 ? 2.978 -0.084 10.284 1.00 80.75 120 LYS A CA 1
ATOM 903 C C . LYS A 1 120 ? 2.618 -1.554 10.079 1.00 80.75 120 LYS A C 1
ATOM 905 O O . LYS A 1 120 ? 3.503 -2.402 10.112 1.00 80.75 120 LYS A O 1
ATOM 910 N N . SER A 1 121 ? 1.338 -1.834 9.870 1.00 76.75 121 SER A N 1
ATOM 911 C CA . SER A 1 121 ? 0.816 -3.177 9.616 1.00 76.75 121 SER A CA 1
ATOM 912 C C . SER A 1 121 ? 0.839 -3.554 8.131 1.00 76.75 121 SER A C 1
ATOM 914 O O . SER A 1 121 ? 0.406 -4.645 7.780 1.00 76.75 121 SER A O 1
ATOM 916 N N . GLY A 1 122 ? 1.361 -2.673 7.269 1.00 72.38 122 GLY A N 1
ATOM 917 C CA . GLY A 1 122 ? 1.475 -2.901 5.830 1.00 72.38 122 GLY A CA 1
ATOM 918 C C . GLY A 1 122 ? 0.193 -2.652 5.037 1.00 72.38 122 GLY A C 1
ATOM 919 O O . GLY A 1 122 ? 0.190 -2.944 3.851 1.00 72.38 122 GLY A O 1
ATOM 920 N N . LEU A 1 123 ? -0.854 -2.111 5.665 1.00 82.12 123 LEU A N 1
ATOM 921 C CA . LEU A 1 123 ? -2.135 -1.816 5.021 1.00 82.12 123 LEU A CA 1
ATOM 922 C C . LEU A 1 123 ? -2.186 -0.360 4.561 1.00 82.12 123 LEU A C 1
ATOM 924 O O . LEU A 1 123 ? -1.726 0.537 5.280 1.00 82.12 123 LEU A O 1
ATOM 928 N N . GLU A 1 124 ? -2.783 -0.120 3.395 1.00 84.19 124 GLU A N 1
ATOM 929 C CA . GLU A 1 124 ? -2.975 1.228 2.866 1.00 84.19 124 GLU A CA 1
ATOM 930 C C . GLU A 1 124 ? -4.094 1.959 3.653 1.00 84.19 124 GLU A C 1
ATOM 932 O O . GLU A 1 124 ? -5.246 1.511 3.664 1.00 84.19 124 GLU A O 1
ATOM 937 N N . PRO A 1 125 ? -3.793 3.073 4.358 1.00 87.25 125 PRO A N 1
ATOM 938 C CA . PRO A 1 125 ? -4.771 3.749 5.209 1.00 87.25 125 PRO A CA 1
ATOM 939 C C . PRO A 1 125 ? -6.047 4.209 4.494 1.00 87.25 125 PRO A C 1
ATOM 941 O O . PRO A 1 125 ? -7.113 4.197 5.110 1.00 87.25 125 PRO A O 1
ATOM 944 N N . MET A 1 126 ? -5.990 4.637 3.232 1.00 84.56 126 MET A N 1
ATOM 945 C CA . MET A 1 126 ? -7.197 5.077 2.532 1.00 84.56 126 MET A CA 1
ATOM 946 C C . MET A 1 126 ? -8.159 3.926 2.243 1.00 84.56 126 MET A C 1
ATOM 948 O O . MET A 1 126 ? -9.357 4.081 2.486 1.00 84.56 126 MET A O 1
ATOM 952 N N . LEU A 1 127 ? -7.655 2.764 1.839 1.00 86.00 127 LEU A N 1
ATOM 953 C CA . LEU A 1 127 ? -8.460 1.555 1.655 1.00 86.00 127 LEU A CA 1
ATOM 954 C C . LEU A 1 127 ? -9.049 1.054 2.960 1.00 86.00 127 LEU A C 1
ATOM 956 O O . LEU A 1 127 ? -10.243 0.761 3.029 1.00 86.00 127 LEU A O 1
ATOM 960 N N . VAL A 1 128 ? -8.243 1.031 4.022 1.00 91.31 128 VAL A N 1
ATOM 961 C CA . VAL A 1 128 ? -8.741 0.668 5.349 1.00 91.31 128 VAL A CA 1
ATOM 962 C C . VAL A 1 128 ? -9.832 1.640 5.794 1.00 91.31 128 VAL A C 1
ATOM 964 O O . VAL A 1 128 ? -10.849 1.212 6.333 1.00 91.31 128 VAL A O 1
ATOM 967 N N . LYS A 1 129 ? -9.676 2.946 5.544 1.00 91.12 129 LYS A N 1
ATOM 968 C CA . LYS A 1 129 ? -10.698 3.940 5.898 1.00 91.12 129 LYS A CA 1
ATOM 969 C C . LYS A 1 129 ? -12.003 3.679 5.151 1.00 91.12 129 LYS A C 1
ATOM 971 O O . LYS A 1 129 ? -13.060 3.695 5.778 1.00 91.12 129 LYS A O 1
ATOM 976 N N . GLN A 1 130 ? -11.934 3.429 3.845 1.00 90.50 130 GLN A N 1
ATOM 977 C CA . GLN A 1 130 ? -13.111 3.095 3.041 1.00 90.50 130 GLN A CA 1
ATOM 978 C C . GLN A 1 130 ? -13.792 1.822 3.550 1.00 90.50 130 GLN A C 1
ATOM 980 O O . GLN A 1 130 ? -15.014 1.787 3.680 1.00 90.50 130 GLN A O 1
ATOM 985 N N . GLU A 1 131 ? -13.019 0.791 3.888 1.00 92.44 131 GLU A N 1
ATOM 986 C CA . GLU A 1 131 ? -13.563 -0.466 4.395 1.00 92.44 131 GLU A CA 1
ATOM 987 C C . GLU A 1 131 ? -14.221 -0.300 5.770 1.00 92.44 131 GLU A C 1
ATOM 989 O O . GLU A 1 131 ? -15.350 -0.741 5.979 1.00 92.44 131 GLU A O 1
ATOM 994 N N . LEU A 1 132 ? -13.592 0.435 6.688 1.00 93.25 132 LEU A N 1
ATOM 995 C CA . LEU A 1 132 ? -14.183 0.720 7.995 1.00 93.25 132 LEU A CA 1
ATOM 996 C C . LEU A 1 132 ? -15.440 1.588 7.894 1.00 93.25 132 LEU A C 1
ATOM 998 O O . LEU A 1 132 ? -16.382 1.386 8.657 1.00 93.25 132 LEU A O 1
ATOM 1002 N N . GLN A 1 133 ? -15.512 2.505 6.928 1.00 92.94 133 GLN A N 1
ATOM 1003 C CA . GLN A 1 133 ? -16.745 3.239 6.642 1.00 92.94 133 GLN A CA 1
ATOM 1004 C C . GLN A 1 133 ? -17.870 2.305 6.181 1.00 92.94 133 GLN A C 1
ATOM 1006 O O . GLN A 1 133 ? -18.993 2.435 6.671 1.00 92.94 133 GLN A O 1
ATOM 1011 N N . LYS A 1 134 ? -17.584 1.322 5.314 1.00 93.12 134 LYS A N 1
ATOM 1012 C CA . LYS A 1 134 ? -18.576 0.298 4.939 1.00 93.12 134 LYS A CA 1
ATOM 1013 C C . LYS A 1 134 ? -19.029 -0.509 6.149 1.00 93.12 134 LYS A C 1
ATOM 1015 O O . LYS A 1 134 ? -20.221 -0.750 6.289 1.00 93.12 134 LYS A O 1
ATOM 1020 N N . MET A 1 135 ? -18.114 -0.879 7.044 1.00 94.31 135 MET A N 1
ATOM 1021 C CA . MET A 1 135 ? -18.460 -1.590 8.278 1.00 94.31 135 MET A CA 1
ATOM 1022 C C . MET A 1 135 ? -19.360 -0.755 9.196 1.00 94.31 135 MET A C 1
ATOM 1024 O O . MET A 1 135 ? -20.301 -1.289 9.778 1.00 94.31 135 MET A O 1
ATOM 1028 N N . VAL A 1 136 ? -19.126 0.557 9.301 1.00 94.94 136 VAL A N 1
ATOM 1029 C CA . VAL A 1 136 ? -20.022 1.462 10.039 1.00 94.94 136 VAL A CA 1
ATOM 1030 C C . VAL A 1 136 ? -21.408 1.501 9.391 1.00 94.94 136 VAL A C 1
ATOM 1032 O O . VAL A 1 136 ? -22.414 1.351 10.081 1.00 94.94 136 VAL A O 1
ATOM 1035 N N . MET A 1 137 ? -21.478 1.631 8.064 1.00 93.31 137 MET A N 1
ATOM 1036 C CA . MET A 1 137 ? -22.747 1.630 7.325 1.00 93.31 137 MET A CA 1
ATOM 1037 C C . MET A 1 137 ? -23.490 0.290 7.413 1.00 93.31 137 MET A C 1
ATOM 1039 O O . MET A 1 137 ? -24.714 0.271 7.505 1.00 93.31 137 MET A O 1
ATOM 1043 N N . GLY A 1 138 ? -22.757 -0.825 7.415 1.00 93.56 138 GLY A N 1
ATOM 1044 C CA . GLY A 1 138 ? -23.285 -2.178 7.596 1.00 93.56 138 GLY A CA 1
ATOM 1045 C C . GLY A 1 138 ? -23.652 -2.505 9.044 1.00 93.56 138 GLY A C 1
ATOM 1046 O O . GLY A 1 138 ? -24.184 -3.577 9.315 1.00 93.56 138 GLY A O 1
ATOM 1047 N N . GLY A 1 139 ? -23.382 -1.594 9.985 1.00 94.75 139 GLY A N 1
ATOM 1048 C CA . GLY A 1 139 ? -23.663 -1.790 11.401 1.00 94.75 139 GLY A CA 1
ATOM 1049 C C . GLY A 1 139 ? -22.734 -2.794 12.083 1.00 94.75 139 GLY A C 1
ATOM 1050 O O . GLY A 1 139 ? -23.082 -3.289 13.148 1.00 94.75 139 GLY A O 1
ATOM 1051 N N . GLU A 1 140 ? -21.574 -3.095 11.511 1.00 94.38 140 GLU A N 1
ATOM 1052 C CA . GLU A 1 140 ? -20.524 -3.942 12.096 1.00 94.38 140 GLU A CA 1
ATOM 1053 C C . GLU A 1 140 ? -19.568 -3.147 13.001 1.00 94.38 140 GLU A C 1
ATOM 1055 O O . GLU A 1 140 ? -18.916 -3.702 13.888 1.00 94.38 140 GLU A O 1
ATOM 1060 N N . ALA A 1 141 ? -19.503 -1.833 12.796 1.00 95.56 141 ALA A N 1
ATOM 1061 C CA . ALA A 1 141 ? -18.725 -0.891 13.586 1.00 95.56 141 ALA A CA 1
ATOM 1062 C C . ALA A 1 141 ? -19.564 0.347 13.932 1.00 95.56 141 ALA A C 1
ATOM 1064 O O . ALA A 1 141 ? -20.619 0.595 13.346 1.00 95.56 141 ALA A O 1
ATOM 1065 N N . THR A 1 142 ? -19.091 1.139 14.885 1.00 94.62 142 THR A N 1
ATOM 1066 C CA . THR A 1 142 ? -19.693 2.414 15.283 1.00 94.62 142 THR A CA 1
ATOM 1067 C C . THR A 1 142 ? -18.647 3.517 15.275 1.00 94.62 142 THR A C 1
ATOM 1069 O O . THR A 1 142 ? -17.501 3.287 15.664 1.00 94.62 142 THR A O 1
ATOM 1072 N N . MET A 1 143 ? -19.055 4.722 14.879 1.00 91.69 143 MET A N 1
ATOM 1073 C CA . MET A 1 143 ? -18.273 5.934 15.110 1.00 91.69 143 MET A CA 1
ATOM 1074 C C . MET A 1 143 ? -18.540 6.404 16.545 1.00 91.69 143 MET A C 1
ATOM 1076 O O . MET A 1 143 ? -19.669 6.766 16.874 1.00 91.69 143 MET A O 1
ATOM 1080 N N . GLY A 1 144 ? -17.532 6.315 17.405 1.00 84.12 144 GLY A N 1
ATOM 1081 C CA . GLY A 1 144 ? -17.557 6.824 18.771 1.00 84.12 144 GLY A CA 1
ATOM 1082 C C . GLY A 1 144 ? -17.209 8.311 18.845 1.00 84.12 144 GLY A C 1
ATOM 1083 O O . GLY A 1 144 ? -17.040 8.992 17.833 1.00 84.12 144 GLY A O 1
ATOM 1084 N N . GLU A 1 145 ? -17.078 8.814 20.069 1.00 78.88 145 GLU A N 1
ATOM 1085 C CA . GLU A 1 145 ? -16.627 10.184 20.321 1.00 78.88 145 GLU A CA 1
ATOM 1086 C C . GLU A 1 145 ? -15.178 10.385 19.825 1.00 78.88 145 GLU A C 1
ATOM 1088 O O . GLU A 1 145 ? -14.369 9.453 19.822 1.00 78.88 145 GLU A O 1
ATOM 1093 N N . ASN A 1 146 ? -14.844 11.608 19.396 1.00 82.62 146 ASN A N 1
ATOM 1094 C CA . ASN A 1 146 ? -13.515 11.985 18.884 1.00 82.62 146 ASN A CA 1
ATOM 1095 C C . ASN A 1 146 ? -13.052 11.202 17.638 1.00 82.62 146 ASN A C 1
ATOM 1097 O O . ASN A 1 146 ? -11.883 10.830 17.542 1.00 82.62 146 ASN A O 1
ATOM 1101 N N . ASP A 1 147 ? -13.961 10.916 16.702 1.00 86.62 147 ASP A N 1
ATOM 1102 C CA . ASP A 1 147 ? -13.650 10.218 15.442 1.00 86.62 147 ASP A CA 1
ATOM 1103 C C . ASP A 1 147 ? -12.979 8.843 15.642 1.00 86.62 147 ASP A C 1
ATOM 1105 O O . ASP A 1 147 ? -12.160 8.396 14.834 1.00 86.62 147 ASP A O 1
ATOM 1109 N N . THR A 1 148 ? -13.324 8.159 16.738 1.00 92.12 148 THR A N 1
ATOM 1110 C CA . THR A 1 148 ? -12.838 6.804 17.024 1.00 92.12 148 THR A CA 1
ATOM 1111 C C . THR A 1 148 ? -13.753 5.780 16.369 1.00 92.12 148 THR A C 1
ATOM 1113 O O . THR A 1 148 ? -14.947 5.741 16.655 1.00 92.12 148 THR A O 1
ATOM 1116 N N . ILE A 1 149 ? -13.213 4.898 15.532 1.00 94.44 149 ILE A N 1
ATOM 1117 C CA . ILE A 1 149 ? -13.980 3.768 14.992 1.00 94.44 149 ILE A CA 1
ATOM 1118 C C . ILE A 1 149 ? -13.854 2.595 15.963 1.00 94.44 149 ILE A C 1
ATOM 1120 O O . ILE A 1 149 ? -12.740 2.224 16.326 1.00 94.44 149 ILE A O 1
ATOM 1124 N N . MET A 1 150 ? -14.981 2.007 16.368 1.00 95.00 150 MET A N 1
ATOM 1125 C CA . MET A 1 150 ? -15.045 0.859 17.279 1.00 95.00 150 MET A CA 1
ATOM 1126 C C . MET A 1 150 ? -15.803 -0.299 16.630 1.00 95.00 150 MET A C 1
ATOM 1128 O O . MET A 1 150 ? -16.918 -0.112 16.145 1.00 95.00 150 MET A O 1
ATOM 1132 N N . LEU A 1 151 ? -15.224 -1.499 16.626 1.00 95.69 151 LEU A N 1
ATOM 1133 C CA . LEU A 1 151 ? -15.917 -2.701 16.155 1.00 95.69 151 LEU A CA 1
ATOM 1134 C C . LEU A 1 151 ? -16.967 -3.149 17.174 1.00 95.69 151 LEU A C 1
ATOM 1136 O O . LEU A 1 151 ? -16.747 -3.065 18.385 1.00 95.69 151 LEU A O 1
ATOM 1140 N N . LYS A 1 152 ? -18.090 -3.693 16.698 1.00 94.50 152 LYS A N 1
ATOM 1141 C CA . LYS A 1 152 ? -19.050 -4.355 17.585 1.00 94.50 152 LYS A CA 1
ATOM 1142 C C . LYS A 1 152 ? -18.462 -5.642 18.180 1.00 94.50 152 LYS A C 1
ATOM 1144 O O . LYS A 1 152 ? -17.624 -6.280 17.536 1.00 94.50 152 LYS A O 1
ATOM 1149 N N . PRO A 1 153 ? -18.946 -6.083 19.358 1.00 91.75 153 PRO A N 1
ATOM 1150 C CA . PRO A 1 153 ? -18.461 -7.301 20.011 1.00 91.75 153 PRO A CA 1
ATOM 1151 C C . PRO A 1 153 ? -18.484 -8.543 19.111 1.00 91.75 153 PRO A C 1
ATOM 1153 O O . PRO A 1 153 ? -17.533 -9.313 19.120 1.00 91.75 153 PRO A O 1
ATOM 1156 N N . GLU A 1 154 ? -19.525 -8.690 18.287 1.00 90.81 154 GLU A N 1
ATOM 1157 C CA . GLU A 1 154 ? -19.717 -9.821 17.361 1.00 90.81 154 GLU A CA 1
ATOM 1158 C C . GLU A 1 154 ? -18.632 -9.926 16.276 1.00 90.81 154 GLU A C 1
ATOM 1160 O O . GLU A 1 154 ? -18.402 -10.994 15.720 1.00 90.81 154 GLU A O 1
ATOM 1165 N N . VAL A 1 155 ? -17.964 -8.813 15.968 1.00 91.75 155 VAL A N 1
ATOM 1166 C CA . VAL A 1 155 ? -16.913 -8.717 14.943 1.00 91.75 155 VAL A CA 1
ATOM 1167 C C . VAL A 1 155 ? -15.521 -8.683 15.586 1.00 91.75 155 VAL A C 1
ATOM 1169 O O . VAL A 1 155 ? -14.538 -9.172 15.024 1.00 91.75 155 VAL A O 1
ATOM 1172 N N . CYS A 1 156 ? -15.443 -8.102 16.784 1.00 89.75 156 CYS A N 1
ATOM 1173 C CA . CYS A 1 156 ? -14.240 -7.949 17.595 1.00 89.75 156 CYS A CA 1
ATOM 1174 C C . CYS A 1 156 ? -13.732 -9.269 18.214 1.00 89.75 156 CYS A C 1
ATOM 1176 O O . CYS A 1 156 ? -12.548 -9.362 18.532 1.00 89.75 156 CYS A O 1
ATOM 1178 N N . SER A 1 157 ? -14.590 -10.286 18.353 1.00 76.81 157 SER A N 1
ATOM 1179 C CA . SER A 1 157 ? -14.262 -11.607 18.923 1.00 76.81 157 SER A CA 1
ATOM 1180 C C . SER A 1 157 ? -13.274 -12.420 18.097 1.00 76.81 157 SER A C 1
ATOM 1182 O O . SER A 1 157 ? -13.444 -12.462 16.856 1.00 76.81 157 SER A O 1
#

Mean predicted aligned error: 11.92 Å

Nearest PDB structures (foldseek):
  5v89-assembly2_C  TM=6.917E-01  e=3.178E-01  Homo sapiens
  7y3h-assembly1_A  TM=3.524E-01  e=2.767E-02  Apiospora montagnei NRRL 25634
  7wup-assembly1_B  TM=3.230E-01  e=2.069E-02  Apiospora montagnei NRRL 25634
  8gx4-assembly1_A  TM=3.522E-01  e=6.617E-02  Apiospora montagnei NRRL 25634
  7ww0-assembly1_A  TM=3.566E-01  e=1.884E-01  Aspergillus carbonarius ITEM 5010

pLDDT: mean 84.33, std 14.58, range [39.47, 96.12]

Sequence (157 aa):
MKAISALFVSAALALPTMAAAEVSEDRVLEFIEVMVANDCVLPEDKAAEVLPANGFERDEAGAIVKHLRGEGRMNRAKRTIYLTGPECESPEAVRAGALQVLKKNDCKVGLEEFKSVFKKSGLEPMLVKQELQKMVMGGEATMGENDTIMLKPEVCS

Solvent-accessible surface area (backbone atoms only — not comparable to full-atom values): 9198 Å² total; per-residue (Å²): 138,89,83,87,86,80,87,80,81,82,80,80,79,82,73,83,77,78,72,75,82,76,78,54,67,69,60,48,51,56,50,48,52,55,35,47,80,42,78,17,50,41,42,50,74,56,40,69,51,52,37,52,76,71,72,38,51,74,69,56,49,50,50,44,51,52,49,37,37,72,74,55,35,35,48,74,58,94,64,27,41,33,52,44,45,82,86,56,42,53,71,68,55,45,47,52,50,48,51,56,53,25,52,75,44,82,25,36,46,41,62,88,50,40,56,60,58,34,45,76,70,73,42,47,48,68,62,43,50,54,49,51,50,50,32,36,75,72,66,47,24,42,81,49,79,85,64,20,43,32,51,34,70,91,69,48,106

Secondary structure (DSSP, 8-state):
---------------------PPPHHHHHHHHHHHHTTTTEEEHHHHHHHHHHTT--HHHHHHHHHHHHHHT-EEEETTEEEE-STTTS-HHHHHHHHHHHHHHTTTEE-HHHHHHHHHHTT--HHHHHHHHHHHHHTTSEEE-GGG-EEE-HHHH-